Protein AF-A0A1V0FWK0-F1 (afdb_monomer_lite)

Sequence (66 aa):
KQCIKKHYECTHDKRNCCVGKVFQYTCKCYDYTNSAGVVEPRCKCTKSILGALTDFGVNLWNRVTG

pLDDT: mean 75.61, std 6.55, range [52.66, 83.69]

InterPro domains:
  IPR011142 Spider toxin CSTX, Knottin scaffold conserved site [PS60029] (3-29)
  IPR019553 Spider toxin CSTX, Knottin scaffold [PF10530] (1-49)

Radius of gyration: 15.08 Å; chains: 1; bounding box: 30×27×43 Å

Foldseek 3Di:
DDAAEFFGFCPPPQQRHDADPPGGFGWDWDFDQDPVRDTDITIGGHDDPVRVVVVVVVVVCVVVVD

Secondary structure (DSSP, 8-state):
---BPTTSB-SS-TT-BPB-SSSBEEEEEEEEE-TTS-EEEEEEEEE-HHHHHHHHHHHHHHHHH-

Organism: Latrodectus mactans (NCBI:txid6924)

Structure (mmCIF, N/CA/C/O backbone):
data_AF-A0A1V0FWK0-F1
#
_entry.id   AF-A0A1V0FWK0-F1
#
loop_
_atom_site.group_PDB
_atom_site.id
_atom_site.type_symbol
_atom_site.label_atom_id
_atom_site.label_alt_id
_atom_site.label_comp_id
_atom_site.label_asym_id
_atom_site.label_entity_id
_atom_site.label_seq_id
_atom_site.pdbx_PDB_ins_code
_atom_site.Cartn_x
_atom_site.Cartn_y
_atom_site.Cartn_z
_atom_site.occupancy
_atom_site.B_iso_or_equiv
_atom_site.auth_seq_id
_atom_site.auth_comp_id
_atom_site.auth_asym_id
_atom_site.auth_atom_id
_atom_site.pdbx_PDB_model_num
ATOM 1 N N . LYS A 1 1 ? -17.716 11.666 -2.729 1.00 52.66 1 LYS A N 1
ATOM 2 C CA . LYS A 1 1 ? -16.300 12.098 -2.840 1.00 52.66 1 LYS A CA 1
ATOM 3 C C . LYS A 1 1 ? -15.537 11.002 -3.580 1.00 52.66 1 LYS A C 1
ATOM 5 O O . LYS A 1 1 ? -15.525 9.883 -3.085 1.00 52.66 1 LYS A O 1
ATOM 10 N N . GLN A 1 2 ? -15.029 11.275 -4.785 1.00 71.19 2 GLN A N 1
ATOM 11 C CA . GLN A 1 2 ? -14.262 10.304 -5.576 1.00 71.19 2 GLN A CA 1
ATOM 12 C C . GLN A 1 2 ? -12.860 10.180 -4.965 1.00 71.19 2 GLN A C 1
ATOM 14 O O . GLN A 1 2 ? -12.096 11.138 -5.004 1.00 71.19 2 GLN A O 1
ATOM 19 N N . CYS A 1 3 ? -12.556 9.046 -4.339 1.00 79.12 3 CYS A N 1
ATOM 20 C CA . CYS A 1 3 ? -11.236 8.755 -3.783 1.00 79.12 3 CYS A CA 1
ATOM 21 C C . CYS A 1 3 ? -10.668 7.488 -4.431 1.00 79.12 3 CYS A C 1
ATOM 23 O O . CYS A 1 3 ? -11.415 6.610 -4.876 1.00 79.12 3 CYS A O 1
ATOM 25 N N . ILE A 1 4 ? -9.344 7.391 -4.484 1.00 80.06 4 ILE A N 1
ATOM 26 C CA . ILE A 1 4 ? -8.642 6.275 -5.114 1.00 80.06 4 ILE A CA 1
ATOM 27 C C . ILE A 1 4 ? -8.716 5.068 -4.182 1.00 80.06 4 ILE A C 1
ATOM 29 O O . ILE A 1 4 ? -8.262 5.103 -3.032 1.00 80.06 4 ILE A O 1
ATOM 33 N N . LYS A 1 5 ? -9.329 3.990 -4.673 1.00 77.75 5 LYS A N 1
ATOM 34 C CA . LYS A 1 5 ? -9.509 2.754 -3.908 1.00 77.75 5 LYS A CA 1
ATOM 35 C C . LYS A 1 5 ? -8.159 2.096 -3.596 1.00 77.75 5 LYS A C 1
ATOM 37 O O . LYS A 1 5 ? -7.142 2.329 -4.243 1.00 77.75 5 LYS A O 1
ATOM 42 N N . LYS A 1 6 ? -8.154 1.215 -2.594 1.00 73.19 6 LYS A N 1
ATOM 43 C CA . LYS A 1 6 ? -6.991 0.379 -2.267 1.00 73.19 6 LYS A CA 1
ATOM 44 C C . LYS A 1 6 ? -6.549 -0.401 -3.516 1.00 73.19 6 LYS A C 1
ATOM 46 O O . LYS A 1 6 ? -7.392 -0.952 -4.214 1.00 73.19 6 LYS A O 1
ATOM 51 N N . HIS A 1 7 ? -5.243 -0.465 -3.755 1.00 75.31 7 HIS A N 1
ATOM 52 C CA . HIS A 1 7 ? -4.582 -1.083 -4.910 1.00 75.31 7 HIS A CA 1
ATOM 53 C C . HIS A 1 7 ? -4.781 -0.387 -6.264 1.00 75.31 7 HIS A C 1
ATOM 55 O O . HIS A 1 7 ? -4.209 -0.856 -7.242 1.00 75.31 7 HIS A O 1
ATOM 61 N N . TYR A 1 8 ? -5.516 0.728 -6.326 1.00 81.44 8 TYR A N 1
ATOM 62 C CA . TYR A 1 8 ? -5.632 1.514 -7.553 1.00 81.44 8 TYR A CA 1
ATOM 63 C C . TYR A 1 8 ? -4.442 2.448 -7.733 1.00 81.44 8 TYR A C 1
ATOM 65 O O . TYR A 1 8 ? -3.775 2.823 -6.760 1.00 81.44 8 TYR A O 1
ATOM 73 N N . GLU A 1 9 ? -4.203 2.801 -8.994 1.00 81.25 9 GLU A N 1
ATOM 74 C CA . GLU A 1 9 ? -3.124 3.686 -9.394 1.00 81.25 9 GLU A CA 1
ATOM 75 C C . GLU A 1 9 ? -3.302 5.084 -8.796 1.00 81.25 9 GLU A C 1
ATOM 77 O O . GLU A 1 9 ? -4.383 5.669 -8.842 1.00 81.25 9 GLU A O 1
ATOM 82 N N . CYS A 1 10 ? -2.230 5.601 -8.201 1.00 83.38 10 CYS A N 1
ATOM 83 C CA . CYS A 1 10 ? -2.200 6.912 -7.548 1.00 83.38 10 CYS A CA 1
ATOM 84 C C . CYS A 1 10 ? -1.040 7.784 -8.030 1.00 83.38 10 CYS A C 1
ATOM 86 O O . CYS A 1 10 ? -0.676 8.754 -7.367 1.00 83.38 10 CYS A O 1
ATOM 88 N N . THR A 1 11 ? -0.457 7.443 -9.183 1.00 78.19 11 THR A N 1
ATOM 89 C CA . THR A 1 11 ? 0.705 8.121 -9.770 1.00 78.19 11 THR A CA 1
ATOM 90 C C . THR A 1 11 ? 0.471 9.627 -9.913 1.00 78.19 11 THR A C 1
ATOM 92 O O . THR A 1 11 ? 1.339 10.415 -9.541 1.00 78.19 11 THR A O 1
ATOM 95 N N . HIS A 1 12 ? -0.724 10.024 -10.364 1.00 74.19 12 HIS A N 1
ATOM 96 C CA . HIS A 1 12 ? -1.110 11.430 -10.542 1.00 74.19 12 HIS A CA 1
ATOM 97 C C . HIS A 1 12 ? -1.692 12.072 -9.267 1.00 74.19 12 HIS A C 1
ATOM 99 O O . HIS A 1 12 ? -1.645 13.287 -9.116 1.00 74.19 12 HIS A O 1
ATOM 105 N N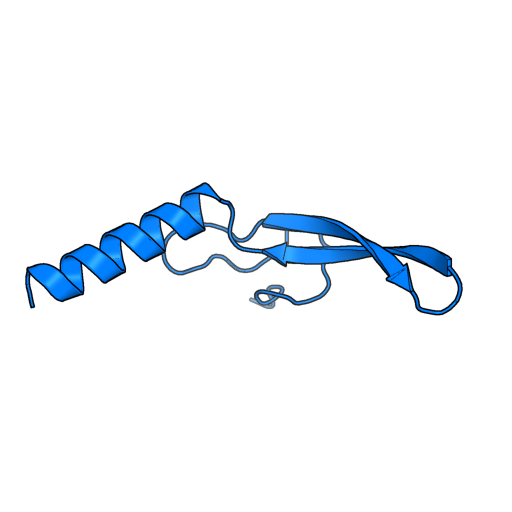 . ASP A 1 13 ? -2.165 11.270 -8.307 1.00 72.31 13 ASP A N 1
ATOM 106 C CA . ASP A 1 13 ? -2.950 11.734 -7.156 1.00 72.31 13 ASP A CA 1
ATOM 107 C C . ASP A 1 13 ? -2.517 11.042 -5.851 1.00 72.31 13 ASP A C 1
ATOM 109 O O . ASP A 1 13 ? -3.236 10.265 -5.215 1.00 72.31 13 ASP A O 1
ATOM 113 N N . LYS A 1 14 ? -1.295 11.356 -5.408 1.00 71.31 14 LYS A N 1
ATOM 114 C CA . LYS A 1 14 ? -0.633 10.692 -4.267 1.00 71.31 14 LYS A CA 1
ATOM 115 C C . LYS A 1 14 ? -1.368 10.838 -2.925 1.00 71.31 14 LYS A C 1
ATOM 117 O O . LYS A 1 14 ? -1.143 10.040 -2.015 1.00 71.31 14 LYS A O 1
ATOM 122 N N . ARG A 1 15 ? -2.218 11.861 -2.778 1.00 71.75 15 ARG A N 1
ATOM 123 C CA . ARG A 1 15 ? -2.952 12.176 -1.535 1.00 71.75 15 ARG A CA 1
ATOM 124 C C . ARG A 1 15 ? -4.444 11.847 -1.594 1.00 71.75 15 ARG A C 1
ATOM 126 O O . ARG A 1 15 ? -5.085 11.854 -0.548 1.00 71.75 15 ARG A O 1
ATOM 133 N N . ASN A 1 16 ? -4.985 11.515 -2.768 1.00 80.94 16 ASN A N 1
ATOM 134 C CA . ASN A 1 16 ? -6.418 11.259 -2.942 1.00 80.94 16 ASN A CA 1
ATOM 135 C C . ASN A 1 16 ? -6.810 9.789 -2.689 1.00 80.94 16 ASN A C 1
ATOM 137 O O . ASN A 1 16 ? -7.904 9.340 -3.035 1.00 80.94 16 ASN A O 1
ATOM 141 N N . CYS A 1 17 ? -5.913 9.010 -2.085 1.00 81.56 17 CYS A N 1
ATOM 142 C CA . CYS A 1 17 ? -6.219 7.666 -1.625 1.00 81.56 17 CYS A CA 1
ATOM 143 C C . CYS A 1 17 ? -7.343 7.697 -0.579 1.00 81.56 17 CYS A C 1
ATOM 145 O O . CYS A 1 17 ? -7.328 8.515 0.343 1.00 81.56 17 CYS A O 1
ATOM 147 N N . CYS A 1 18 ? -8.314 6.789 -0.708 1.00 80.38 18 CYS A N 1
ATOM 148 C CA . CYS A 1 18 ? -9.426 6.698 0.234 1.00 80.38 18 CYS A CA 1
ATOM 149 C C . CYS A 1 18 ? -8.933 6.498 1.676 1.00 80.38 18 CYS A C 1
ATOM 151 O O . CYS A 1 18 ? -7.877 5.918 1.935 1.00 80.38 18 CYS A O 1
ATOM 153 N N . VAL A 1 19 ? -9.741 6.930 2.639 1.00 73.88 19 VAL A N 1
ATOM 154 C CA . VAL A 1 19 ? -9.522 6.589 4.044 1.00 73.88 19 VAL A CA 1
ATOM 155 C C . VAL A 1 19 ? -10.170 5.229 4.299 1.00 73.88 19 VAL A C 1
ATOM 157 O O . VAL A 1 19 ? -11.332 5.016 3.953 1.00 73.88 19 VAL A O 1
ATOM 160 N N . GLY A 1 20 ? -9.397 4.271 4.812 1.00 70.62 20 GLY A N 1
ATOM 161 C CA . GLY A 1 20 ? -9.932 2.989 5.265 1.00 70.62 20 GLY A CA 1
ATOM 162 C C . GLY A 1 20 ? -10.687 3.139 6.587 1.00 70.62 20 GLY A C 1
ATOM 163 O O . GLY A 1 20 ? -10.757 4.223 7.152 1.00 70.62 20 GLY A O 1
ATOM 164 N N . LYS A 1 21 ? -11.218 2.036 7.127 1.00 64.31 21 LYS A N 1
ATOM 165 C CA . LYS A 1 21 ? -11.979 2.059 8.393 1.00 64.31 21 LYS A CA 1
ATOM 166 C C . LYS A 1 21 ? -11.196 2.598 9.600 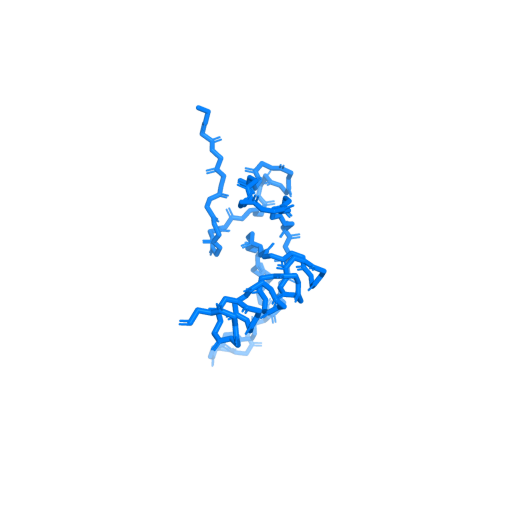1.00 64.31 21 LYS A C 1
ATOM 168 O O . LYS A 1 21 ? -11.818 3.078 10.533 1.00 64.31 21 LYS A O 1
ATOM 173 N N . VAL A 1 22 ? -9.867 2.490 9.590 1.00 64.50 22 VAL A N 1
ATOM 174 C CA . VAL A 1 22 ? -9.022 2.814 10.755 1.00 64.50 22 VAL A CA 1
ATOM 175 C C . VAL A 1 22 ? -7.905 3.805 10.407 1.00 64.50 22 VAL A C 1
ATOM 177 O O . VA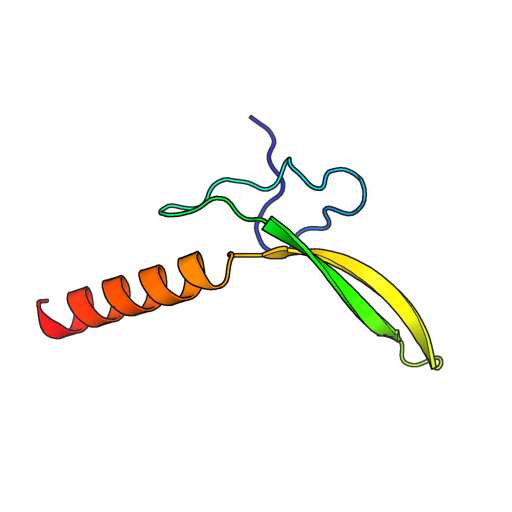L A 1 22 ? -7.516 4.610 11.240 1.00 64.50 22 VAL A O 1
ATOM 180 N N . PHE A 1 23 ? -7.407 3.792 9.163 1.00 69.38 23 PHE A N 1
ATOM 181 C CA . PHE A 1 23 ? -6.307 4.655 8.718 1.00 69.38 23 PHE A CA 1
ATOM 182 C C . PHE A 1 23 ? -6.449 5.074 7.255 1.00 69.38 23 PHE A C 1
ATOM 184 O O . PHE A 1 23 ? -7.028 4.356 6.433 1.00 69.38 23 PHE A O 1
ATOM 191 N N . GLN A 1 24 ? -5.854 6.220 6.918 1.00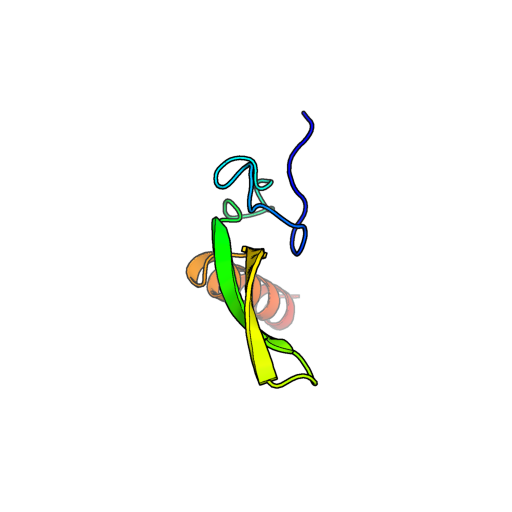 69.44 24 GLN A N 1
ATOM 192 C CA . GLN A 1 24 ? -5.741 6.704 5.545 1.00 69.44 24 GLN A CA 1
ATOM 193 C C . GLN A 1 24 ? -4.819 5.800 4.716 1.00 69.44 24 GLN A C 1
ATOM 195 O O . GLN A 1 24 ? -3.723 5.435 5.154 1.00 69.44 24 GLN A O 1
ATOM 200 N N . TYR A 1 25 ? -5.259 5.422 3.511 1.00 77.81 25 TYR A N 1
ATOM 201 C CA . TYR A 1 25 ? -4.384 4.730 2.571 1.00 77.81 25 TYR A CA 1
ATOM 202 C C . TYR A 1 25 ? -3.315 5.706 2.065 1.00 77.81 25 TYR A C 1
ATOM 204 O O . TYR A 1 25 ? -3.601 6.860 1.762 1.00 77.81 25 TYR A O 1
ATOM 212 N N . THR A 1 26 ? -2.075 5.242 1.974 1.00 79.25 26 THR A N 1
ATOM 213 C CA . THR A 1 26 ? -0.940 6.017 1.462 1.00 79.25 26 THR A CA 1
ATOM 214 C C . THR A 1 26 ? -0.576 5.524 0.068 1.00 79.25 26 THR A C 1
ATOM 216 O O . THR A 1 26 ? -0.541 4.317 -0.183 1.00 79.25 26 THR A O 1
ATOM 219 N N . CYS A 1 27 ? -0.297 6.447 -0.850 1.00 81.94 27 CYS A N 1
ATOM 220 C CA . CYS A 1 27 ? 0.221 6.100 -2.167 1.00 81.94 27 CYS A CA 1
ATOM 221 C C . CYS A 1 27 ? 1.669 5.613 -2.026 1.00 81.94 27 CYS A C 1
ATOM 223 O O . CYS A 1 27 ? 2.539 6.385 -1.623 1.00 81.94 27 CYS A O 1
ATOM 225 N N . LYS A 1 28 ? 1.927 4.334 -2.323 1.00 82.19 28 LYS A N 1
ATOM 226 C CA . LYS A 1 28 ? 3.285 3.777 -2.383 1.00 82.19 28 LYS A CA 1
ATOM 227 C C . LYS A 1 28 ? 3.625 3.396 -3.817 1.00 82.19 28 LYS A C 1
ATOM 229 O O . LYS A 1 28 ? 2.851 2.694 -4.466 1.00 82.19 28 LYS A O 1
ATOM 234 N N . CYS A 1 29 ? 4.789 3.840 -4.270 1.00 82.12 29 CYS A N 1
ATOM 235 C CA . CYS A 1 29 ? 5.373 3.454 -5.546 1.00 82.12 29 CYS A CA 1
ATOM 236 C C . CYS A 1 29 ? 6.297 2.261 -5.345 1.00 82.12 29 CYS A C 1
ATOM 238 O O . CYS A 1 29 ? 7.033 2.207 -4.362 1.00 82.12 29 CYS A O 1
ATOM 240 N N . TYR A 1 30 ? 6.186 1.293 -6.242 1.00 80.19 30 TYR A N 1
ATOM 241 C CA . TYR A 1 30 ? 7.019 0.106 -6.277 1.00 80.19 30 TYR A CA 1
ATOM 242 C C . TYR A 1 30 ? 7.608 0.015 -7.676 1.00 80.19 30 TYR A C 1
ATOM 244 O O . TYR A 1 30 ? 6.865 0.074 -8.657 1.00 80.19 30 TYR A O 1
ATOM 252 N N . ASP A 1 31 ? 8.921 -0.129 -7.753 1.00 81.69 31 ASP A N 1
ATOM 253 C CA . ASP A 1 31 ? 9.612 -0.424 -8.998 1.00 81.69 31 ASP A CA 1
ATOM 254 C C . ASP A 1 31 ? 9.321 -1.875 -9.376 1.00 81.69 31 ASP A C 1
ATOM 256 O O . ASP A 1 31 ? 9.589 -2.801 -8.605 1.00 81.69 31 ASP A O 1
ATOM 260 N N . TYR A 1 32 ? 8.682 -2.070 -10.527 1.00 73.62 32 TYR A N 1
ATOM 261 C CA . TYR A 1 32 ? 8.357 -3.393 -11.036 1.00 73.62 32 TYR A CA 1
ATOM 262 C C . TYR A 1 32 ? 9.167 -3.650 -12.299 1.00 73.62 32 TYR A C 1
ATOM 264 O O . TYR A 1 32 ? 9.045 -2.923 -13.283 1.00 73.62 32 TYR A O 1
ATOM 272 N 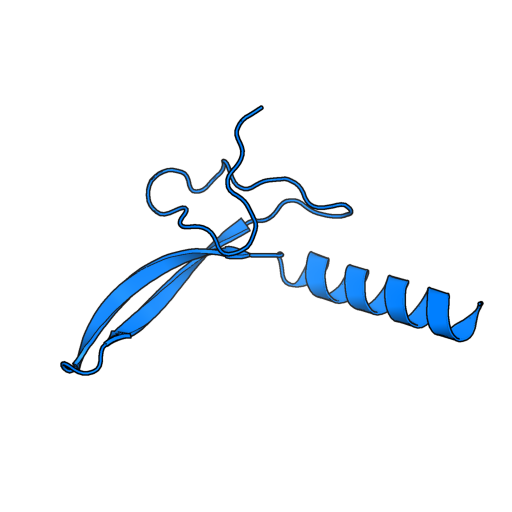N . THR A 1 33 ? 9.978 -4.703 -12.278 1.00 79.94 33 THR A N 1
ATOM 273 C CA . THR A 1 33 ? 10.681 -5.173 -13.470 1.00 79.94 33 THR A CA 1
ATOM 274 C C . THR A 1 33 ? 9.711 -5.997 -14.304 1.00 79.94 33 THR A C 1
ATOM 276 O O . THR A 1 33 ? 9.293 -7.082 -13.897 1.00 79.94 33 THR A O 1
ATOM 279 N N . ASN A 1 34 ? 9.309 -5.469 -15.456 1.00 75.25 34 ASN A N 1
ATOM 280 C CA . ASN A 1 34 ? 8.466 -6.193 -16.401 1.00 75.25 34 ASN A CA 1
ATOM 281 C C . ASN A 1 34 ? 9.259 -7.350 -17.049 1.00 75.25 34 ASN A C 1
ATOM 283 O O . ASN A 1 34 ? 10.489 -7.367 -17.008 1.00 75.25 34 ASN A O 1
ATOM 287 N N . SER A 1 35 ? 8.584 -8.304 -17.696 1.00 77.38 35 SER A N 1
ATOM 288 C CA . SER A 1 35 ? 9.204 -9.467 -18.360 1.00 77.38 35 SER A CA 1
ATOM 289 C C . SER A 1 35 ? 10.228 -9.101 -19.445 1.00 77.38 35 SER A C 1
ATOM 291 O O . SER A 1 35 ? 11.032 -9.939 -19.834 1.00 77.38 35 SER A O 1
ATOM 293 N N . ALA A 1 36 ? 10.225 -7.848 -19.907 1.00 81.25 36 ALA A N 1
ATOM 294 C CA . ALA A 1 36 ? 11.206 -7.283 -20.831 1.00 81.25 36 ALA A CA 1
ATOM 295 C C . ALA A 1 36 ? 12.478 -6.730 -20.144 1.00 81.25 36 ALA A C 1
ATOM 297 O O . ALA A 1 36 ? 13.318 -6.134 -20.811 1.00 81.25 36 ALA A O 1
ATOM 298 N N . GLY A 1 37 ? 12.614 -6.862 -18.819 1.00 80.19 37 GLY A N 1
ATOM 299 C CA . GLY A 1 37 ? 13.738 -6.309 -18.050 1.00 80.19 37 GLY A CA 1
ATOM 300 C C . GLY A 1 37 ? 13.654 -4.799 -17.793 1.00 80.19 37 GLY A C 1
ATOM 301 O O . GLY A 1 37 ? 14.571 -4.224 -17.213 1.00 80.19 37 GLY A O 1
ATOM 302 N N . VAL A 1 38 ? 12.559 -4.149 -18.197 1.00 79.31 38 VAL A N 1
ATOM 303 C CA . VAL A 1 38 ? 12.330 -2.713 -17.993 1.00 79.31 38 VAL A CA 1
ATOM 304 C C . VAL A 1 38 ? 11.783 -2.475 -16.589 1.00 79.31 38 VAL A C 1
ATOM 306 O O . VAL A 1 38 ? 10.791 -3.092 -16.196 1.00 79.31 38 VAL A O 1
ATOM 309 N N . VAL A 1 39 ? 12.428 -1.578 -15.842 1.00 79.06 39 VAL A N 1
ATOM 310 C CA . VAL A 1 39 ? 11.963 -1.122 -14.529 1.00 79.06 39 VAL A CA 1
ATOM 311 C C . VAL A 1 39 ? 10.942 -0.010 -14.740 1.00 79.06 39 VAL A C 1
ATOM 313 O O . VAL A 1 39 ? 11.298 1.088 -15.164 1.00 79.06 39 VAL A O 1
ATOM 316 N N . GLU A 1 40 ? 9.674 -0.294 -14.449 1.00 76.38 40 GLU A N 1
ATOM 317 C CA . GLU A 1 40 ? 8.608 0.706 -14.462 1.00 76.38 40 GLU A CA 1
ATOM 318 C C . GLU A 1 40 ? 8.129 1.006 -13.032 1.00 76.38 40 GLU A C 1
ATOM 320 O O . GLU A 1 40 ? 7.737 0.086 -12.300 1.00 76.38 40 GLU A O 1
ATOM 325 N N . PRO A 1 41 ? 8.113 2.285 -12.614 1.00 76.00 41 PRO A N 1
ATOM 326 C CA . PRO A 1 41 ? 7.592 2.672 -11.312 1.00 76.00 41 PRO A CA 1
ATOM 327 C C . PRO A 1 41 ? 6.059 2.634 -11.326 1.00 76.00 41 PRO A C 1
ATOM 329 O O . PRO A 1 41 ? 5.403 3.453 -11.970 1.00 76.00 41 PRO A O 1
ATOM 332 N N . ARG A 1 42 ? 5.457 1.713 -10.565 1.00 78.56 42 ARG A N 1
ATOM 333 C CA . ARG A 1 42 ? 3.997 1.621 -10.399 1.00 78.56 42 ARG A CA 1
ATOM 334 C C . ARG A 1 42 ? 3.562 2.081 -9.013 1.00 78.56 42 ARG A C 1
ATOM 336 O O . ARG A 1 42 ? 3.889 1.464 -7.997 1.00 78.56 42 ARG A O 1
ATOM 343 N N . CYS A 1 43 ? 2.772 3.152 -8.964 1.00 83.31 43 CYS A N 1
ATOM 344 C CA . CYS A 1 43 ? 2.249 3.723 -7.725 1.00 83.31 43 CYS A CA 1
ATOM 345 C C . CYS A 1 43 ? 0.836 3.234 -7.429 1.00 83.31 43 CYS A C 1
ATOM 347 O O . CYS A 1 43 ? -0.061 3.404 -8.244 1.00 83.31 43 CYS A O 1
ATOM 349 N N . LYS A 1 44 ? 0.613 2.672 -6.237 1.00 83.69 44 LYS A N 1
ATOM 350 C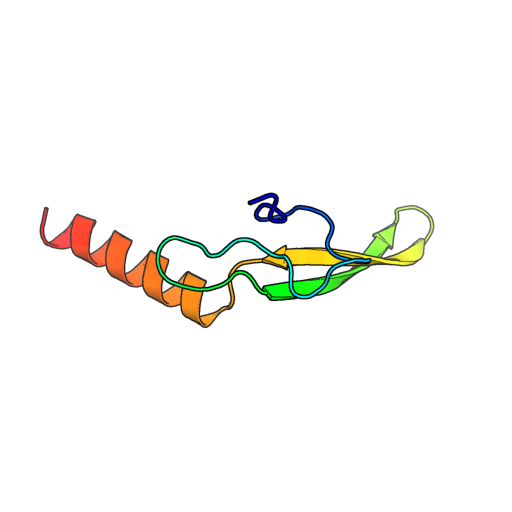 CA . LYS A 1 44 ? -0.705 2.196 -5.795 1.00 83.69 44 LYS A CA 1
ATOM 351 C C . LYS A 1 44 ? -1.049 2.641 -4.379 1.00 83.69 44 LYS A C 1
ATOM 353 O O . LYS A 1 44 ? -0.185 2.684 -3.499 1.00 83.69 44 LYS A O 1
ATOM 358 N N . CYS A 1 45 ? -2.327 2.917 -4.129 1.00 83.50 45 CYS A N 1
ATOM 359 C CA . CYS A 1 45 ? -2.807 3.202 -2.777 1.00 83.50 45 CYS A CA 1
ATOM 360 C C . CYS A 1 45 ? -2.747 1.932 -1.924 1.00 83.50 45 CYS A C 1
ATOM 362 O O . CYS A 1 45 ? -3.417 0.939 -2.213 1.00 83.50 45 CYS A O 1
ATOM 364 N N . THR A 1 46 ? -1.972 1.948 -0.847 1.00 78.12 46 THR A N 1
ATOM 365 C CA . THR A 1 46 ? -1.862 0.820 0.081 1.00 78.12 46 THR A CA 1
ATOM 366 C C . THR A 1 46 ? -2.185 1.243 1.505 1.00 78.12 46 THR A C 1
ATOM 368 O O . THR A 1 46 ? -2.090 2.415 1.866 1.00 78.12 46 THR A O 1
ATOM 371 N N . LYS A 1 47 ? -2.566 0.275 2.346 1.00 74.06 47 LYS A N 1
ATOM 372 C CA . LYS A 1 47 ? -2.589 0.493 3.795 1.00 74.06 47 LYS A CA 1
ATOM 373 C C . LYS A 1 47 ? -1.177 0.857 4.243 1.00 74.06 47 LYS A C 1
ATOM 375 O O . LYS A 1 47 ? -0.214 0.200 3.841 1.00 74.06 47 LYS A O 1
ATOM 380 N N . SER A 1 48 ? -1.071 1.897 5.065 1.00 68.44 48 SER A N 1
ATOM 381 C CA . SER A 1 48 ? 0.150 2.126 5.830 1.00 68.44 48 SER A CA 1
ATOM 382 C C . SER A 1 48 ? 0.421 0.889 6.695 1.00 68.44 48 SER A C 1
ATOM 384 O O . SER A 1 48 ? -0.528 0.223 7.113 1.00 68.44 48 SER A O 1
ATOM 386 N N . ILE A 1 49 ? 1.689 0.558 6.955 1.00 66.38 49 ILE A N 1
ATOM 387 C CA . ILE A 1 49 ? 2.080 -0.633 7.739 1.00 66.38 49 ILE A CA 1
ATOM 388 C C . ILE A 1 49 ? 1.381 -0.634 9.107 1.00 66.38 49 ILE A C 1
ATOM 390 O O . ILE A 1 49 ? 0.855 -1.656 9.537 1.00 66.38 49 ILE A O 1
ATOM 394 N N . LEU A 1 50 ? 1.258 0.543 9.725 1.00 62.50 50 LEU A N 1
ATOM 395 C CA . LEU A 1 50 ? 0.524 0.739 10.975 1.00 62.50 50 LEU A CA 1
ATOM 396 C C . LEU A 1 50 ? -0.969 0.373 10.853 1.00 62.50 50 LEU A C 1
ATOM 398 O O . LEU A 1 50 ? -1.560 -0.224 11.750 1.00 62.50 50 LEU A O 1
ATOM 402 N N . GLY A 1 51 ? -1.566 0.673 9.698 1.00 64.38 51 GLY A N 1
ATOM 403 C CA . GLY A 1 51 ? -2.938 0.300 9.368 1.00 64.38 51 GLY A CA 1
ATOM 404 C C . GLY A 1 51 ? -3.118 -1.193 9.093 1.00 64.38 51 GLY A C 1
ATOM 405 O O . GLY A 1 51 ? -4.213 -1.703 9.278 1.00 64.38 51 GLY A O 1
ATOM 406 N N . ALA A 1 52 ? -2.078 -1.905 8.652 1.00 66.75 52 ALA A N 1
ATOM 407 C CA . ALA A 1 52 ? -2.126 -3.360 8.500 1.00 66.75 52 ALA A CA 1
ATOM 408 C C . ALA A 1 52 ? -2.014 -4.073 9.858 1.00 66.75 52 ALA A C 1
ATOM 410 O O . ALA A 1 52 ? -2.755 -5.020 10.105 1.00 66.75 52 ALA A O 1
ATOM 411 N N . LEU A 1 53 ? -1.145 -3.582 10.750 1.00 69.44 53 LEU A N 1
ATOM 412 C CA . LEU A 1 53 ? -0.966 -4.131 12.100 1.00 69.44 53 LEU A CA 1
ATOM 413 C C . LEU A 1 53 ? -2.214 -3.966 12.975 1.00 69.44 53 LEU A C 1
ATOM 415 O O . LEU A 1 53 ? -2.595 -4.891 13.684 1.00 69.44 53 LEU A O 1
ATOM 419 N N . THR A 1 54 ? -2.884 -2.816 12.892 1.00 70.50 54 THR A N 1
ATOM 420 C CA . THR A 1 54 ? -4.134 -2.572 13.631 1.00 70.50 54 THR A CA 1
ATOM 421 C C . THR A 1 54 ? -5.298 -3.412 13.110 1.00 70.50 54 THR A C 1
ATOM 423 O O . THR A 1 54 ? -6.036 -3.969 13.916 1.00 70.50 54 THR A O 1
ATOM 426 N N . ASP A 1 55 ? -5.429 -3.585 11.790 1.00 68.12 55 ASP A N 1
ATOM 427 C CA . ASP A 1 55 ? -6.413 -4.504 11.189 1.00 68.12 55 ASP A CA 1
ATOM 428 C C . ASP A 1 55 ? -6.188 -5.937 11.693 1.00 68.12 55 ASP A C 1
ATOM 430 O O . ASP A 1 55 ? -7.132 -6.610 12.093 1.00 68.12 55 ASP A O 1
ATOM 434 N N . PHE A 1 56 ? -4.926 -6.381 11.726 1.00 73.38 56 PHE A N 1
ATOM 435 C CA . PHE A 1 56 ? -4.562 -7.712 12.202 1.00 73.38 56 PHE A CA 1
ATOM 436 C C . PHE A 1 56 ? -4.876 -7.886 13.692 1.00 73.38 56 PHE A C 1
ATOM 438 O O . PHE A 1 56 ? -5.476 -8.888 14.067 1.00 73.38 56 PHE A O 1
ATOM 445 N N . GLY A 1 57 ? -4.544 -6.891 14.522 1.00 79.06 57 GLY A N 1
ATOM 446 C CA . GLY A 1 57 ? -4.841 -6.891 15.956 1.00 79.06 57 GLY A CA 1
ATOM 447 C C . GLY A 1 57 ? -6.340 -6.918 16.263 1.00 79.06 57 GLY A C 1
ATOM 448 O O . GLY A 1 57 ? -6.775 -7.731 17.073 1.00 79.06 57 GLY A O 1
ATOM 449 N N . VAL A 1 58 ? -7.143 -6.101 15.573 1.00 79.56 58 VAL A N 1
ATOM 450 C CA . VAL A 1 58 ? -8.613 -6.105 15.710 1.00 79.56 58 VAL A CA 1
ATOM 451 C C . VAL A 1 58 ? -9.198 -7.444 15.270 1.00 79.56 58 VAL A C 1
ATOM 453 O O . VAL A 1 58 ? -10.073 -7.987 15.941 1.00 79.56 58 VAL A O 1
ATOM 456 N N . ASN A 1 59 ? -8.711 -8.001 14.160 1.00 79.94 59 ASN A N 1
ATOM 457 C CA . ASN A 1 59 ? -9.222 -9.266 13.643 1.00 79.94 59 ASN A CA 1
ATOM 458 C C . ASN A 1 59 ? -8.843 -10.452 14.549 1.00 79.94 59 ASN A C 1
ATOM 460 O O . ASN A 1 59 ? -9.649 -11.361 14.731 1.00 79.94 59 ASN A O 1
ATOM 464 N N . LEU A 1 60 ? -7.649 -10.424 15.157 1.00 82.50 60 LEU A N 1
ATOM 465 C CA . LEU A 1 60 ? -7.250 -11.383 16.192 1.00 82.50 60 LEU A CA 1
ATOM 466 C C . LEU A 1 60 ? -8.104 -11.240 17.451 1.00 82.50 60 LEU A C 1
ATOM 468 O O . LEU A 1 60 ? -8.570 -12.244 17.978 1.00 82.50 60 LEU A O 1
ATOM 472 N N . TRP A 1 61 ? -8.337 -10.011 17.910 1.00 79.19 61 TRP A N 1
ATOM 473 C CA . TRP A 1 61 ? -9.146 -9.750 19.097 1.00 79.19 61 TRP A CA 1
ATOM 474 C C . TRP A 1 61 ? -10.580 -10.253 18.923 1.00 79.19 61 TRP A C 1
ATOM 476 O O . TRP A 1 61 ? -11.072 -10.991 19.773 1.00 79.19 61 TRP A O 1
ATOM 486 N N . ASN A 1 62 ? -11.213 -9.948 17.786 1.00 80.56 62 ASN A N 1
ATOM 487 C CA . ASN A 1 62 ? -12.545 -10.457 17.445 1.00 80.56 62 ASN A CA 1
ATOM 488 C C . ASN A 1 62 ? -12.602 -11.988 17.374 1.00 80.56 62 ASN A C 1
ATOM 490 O O . ASN A 1 62 ? -13.655 -12.556 17.617 1.00 80.56 62 ASN A O 1
ATOM 494 N N . ARG A 1 63 ? -11.492 -12.656 17.035 1.00 79.44 63 ARG A N 1
ATOM 495 C CA . ARG A 1 63 ? -11.408 -14.124 16.998 1.00 79.44 63 ARG A CA 1
ATOM 496 C C . ARG A 1 63 ? -11.155 -14.756 18.373 1.00 79.44 63 ARG A C 1
ATOM 498 O O . ARG A 1 63 ? -11.402 -15.942 18.537 1.00 79.44 63 ARG A O 1
ATOM 505 N N . VAL A 1 64 ? -10.599 -14.004 19.321 1.00 83.06 64 VAL A N 1
ATOM 506 C CA . VAL A 1 64 ? -10.304 -14.472 20.688 1.00 83.06 64 VAL A CA 1
ATOM 507 C C . VAL A 1 64 ? -11.446 -14.154 21.658 1.00 83.06 64 VAL A C 1
ATOM 509 O O . VAL A 1 64 ? -11.644 -14.886 22.620 1.00 83.06 64 VAL A O 1
ATOM 512 N N . THR A 1 65 ? -12.176 -13.060 21.428 1.00 74.88 65 THR A N 1
ATOM 513 C CA . THR A 1 65 ? -13.267 -12.587 22.303 1.00 74.88 65 THR A CA 1
ATOM 514 C C . THR A 1 65 ? -14.673 -12.811 21.744 1.00 74.88 65 THR A C 1
ATOM 516 O O . THR A 1 65 ? -15.639 -12.566 22.465 1.00 74.88 65 THR A O 1
ATOM 519 N N . GLY A 1 66 ? -14.792 -13.265 20.493 1.00 59.09 66 GLY A N 1
ATOM 520 C CA . GLY A 1 66 ? -16.035 -13.759 19.890 1.00 59.09 66 GLY A CA 1
ATOM 521 C C . GLY A 1 66 ? -15.997 -15.268 19.735 1.00 59.09 66 GLY A C 1
ATOM 522 O O . GLY A 1 66 ? -17.085 -15.874 19.828 1.00 59.09 66 GLY A O 1
#